Protein AF-A0A485AJX2-F1 (afdb_monomer_lite)

Sequence (101 aa):
MMSRWLVVVTLFLATDVQAICPVWSPTRAGQEIAQLQGQLDKWNEAYWRRGASEVSDGVYDQLSARLAAWQRCFGTEVPEHTYLSVNKGTQRHSRRAYRRT

Structure (mmCIF, N/CA/C/O backbone):
data_AF-A0A485AJX2-F1
#
_entry.id   AF-A0A485AJX2-F1
#
loop_
_atom_site.group_PDB
_atom_site.id
_atom_site.type_symbol
_atom_site.label_atom_id
_atom_site.label_alt_id
_atom_site.label_comp_id
_atom_site.label_asym_id
_atom_site.label_entity_id
_atom_site.label_seq_id
_atom_site.pdbx_PDB_ins_code
_atom_site.Cartn_x
_atom_site.Cartn_y
_atom_site.Cartn_z
_atom_site.occupancy
_atom_site.B_iso_or_equiv
_atom_site.auth_seq_id
_atom_site.auth_comp_id
_atom_site.auth_asym_id
_atom_site.auth_atom_id
_atom_site.pdbx_PDB_model_num
ATOM 1 N N . MET A 1 1 ? -26.372 21.476 -30.879 1.00 47.38 1 MET A N 1
ATOM 2 C CA . MET A 1 1 ? -27.050 20.298 -30.279 1.00 47.38 1 MET A CA 1
ATOM 3 C C . MET A 1 1 ? -26.076 19.208 -29.784 1.00 47.38 1 MET A C 1
ATOM 5 O O . MET A 1 1 ? -26.468 18.060 -29.681 1.00 47.38 1 MET A O 1
ATOM 9 N N . MET A 1 2 ? -24.835 19.544 -29.401 1.00 55.69 2 MET A N 1
ATOM 10 C CA . MET A 1 2 ? -23.796 18.561 -29.009 1.00 55.69 2 MET A CA 1
ATOM 11 C C . MET A 1 2 ? -23.304 18.721 -27.553 1.00 55.69 2 MET A C 1
ATOM 13 O O . MET A 1 2 ? -22.543 17.904 -27.057 1.00 55.69 2 MET A O 1
ATOM 17 N N . SER A 1 3 ? -23.807 19.725 -26.820 1.00 54.22 3 SER A N 1
ATOM 18 C CA . SER A 1 3 ? -23.331 20.063 -25.466 1.00 54.22 3 SER A CA 1
ATOM 19 C C . SER A 1 3 ? -24.147 19.448 -24.317 1.00 54.22 3 SER A C 1
ATOM 21 O O . SER A 1 3 ? -23.798 19.639 -23.158 1.00 54.22 3 SER A O 1
ATOM 23 N N . ARG A 1 4 ? -25.242 18.728 -24.608 1.00 53.03 4 ARG A N 1
ATOM 24 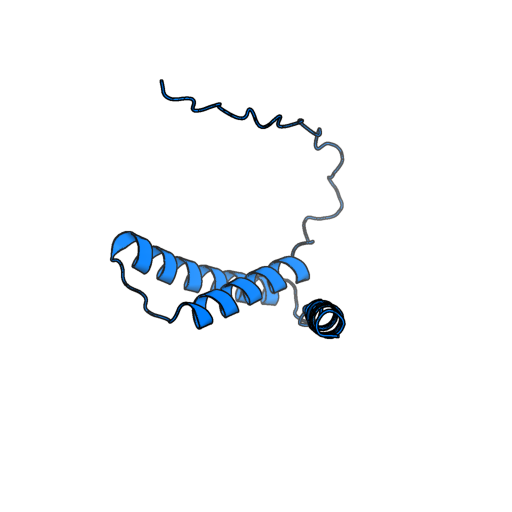C CA . ARG A 1 4 ? -26.097 18.092 -23.578 1.00 53.03 4 ARG A CA 1
ATOM 25 C C . ARG A 1 4 ? -25.641 16.683 -23.194 1.00 53.03 4 ARG A C 1
ATOM 27 O O . ARG A 1 4 ? -26.012 16.207 -22.131 1.00 53.03 4 ARG A O 1
ATOM 34 N N . TRP A 1 5 ? -24.813 16.049 -24.023 1.00 52.34 5 TRP A N 1
ATOM 35 C CA . TRP A 1 5 ? -24.275 14.711 -23.761 1.00 52.34 5 TRP A CA 1
ATOM 36 C C . TRP A 1 5 ? -23.077 14.721 -22.803 1.00 52.34 5 TRP A C 1
ATOM 38 O O . TRP A 1 5 ? -22.879 13.762 -22.067 1.00 52.34 5 TRP A O 1
ATOM 48 N N . LEU A 1 6 ? -22.322 15.824 -22.741 1.00 54.06 6 LEU A N 1
ATOM 49 C CA . LEU A 1 6 ? -21.149 15.939 -21.865 1.00 54.06 6 LEU A CA 1
ATOM 50 C C . LEU A 1 6 ? -21.513 16.034 -20.372 1.00 54.06 6 LEU A C 1
ATOM 52 O O . LEU A 1 6 ? -20.739 15.591 -19.528 1.00 54.06 6 LEU A O 1
ATOM 56 N N . VAL A 1 7 ? -22.700 16.559 -20.047 1.00 57.00 7 VAL A N 1
ATOM 57 C CA . VAL A 1 7 ? -23.166 16.729 -18.655 1.00 57.00 7 VAL A CA 1
ATOM 58 C C . VAL A 1 7 ? -23.646 15.405 -18.048 1.00 57.00 7 VAL A C 1
ATOM 60 O O . VAL A 1 7 ? -23.474 15.167 -16.858 1.00 57.00 7 VAL A O 1
ATOM 63 N N . VAL A 1 8 ? -24.207 14.506 -18.861 1.00 57.09 8 VAL A N 1
ATOM 64 C CA . VAL A 1 8 ? -24.700 13.202 -18.381 1.00 57.09 8 VAL A CA 1
ATOM 65 C C . VAL A 1 8 ? -23.539 12.244 -18.091 1.00 57.09 8 VAL A C 1
ATOM 67 O O . VAL A 1 8 ? -23.578 11.516 -17.105 1.00 57.09 8 VAL A O 1
ATOM 70 N N . VAL A 1 9 ? -22.471 12.287 -18.897 1.00 57.69 9 VAL A N 1
ATOM 71 C CA . VAL A 1 9 ? -21.281 11.433 -18.710 1.00 57.69 9 VAL A CA 1
ATOM 72 C C . VAL A 1 9 ? -20.475 11.834 -17.470 1.00 57.69 9 VAL A C 1
ATOM 74 O O . VAL A 1 9 ? -19.929 10.972 -16.788 1.00 57.69 9 VAL A O 1
ATOM 77 N N . THR A 1 10 ? -20.434 13.124 -17.125 1.00 56.06 10 THR A N 1
ATOM 78 C CA . THR A 1 10 ? -19.713 13.600 -15.931 1.00 56.06 10 THR A CA 1
ATOM 79 C C . THR A 1 10 ? -20.414 13.245 -14.617 1.00 56.06 10 THR A C 1
ATOM 81 O O . THR A 1 10 ? -19.735 13.105 -13.603 1.00 56.06 10 THR A O 1
ATOM 84 N N . LEU A 1 11 ? -21.735 13.025 -14.615 1.00 55.47 11 LEU A N 1
ATOM 85 C CA . LEU A 1 11 ? -22.485 12.684 -13.397 1.00 55.47 11 LEU A CA 1
ATOM 86 C C . LEU A 1 11 ? -22.330 11.218 -12.945 1.00 55.47 11 LEU A C 1
ATOM 88 O O . LEU A 1 11 ? -22.637 10.907 -11.799 1.00 55.47 11 LEU A O 1
ATOM 92 N N . PHE A 1 12 ? -21.858 10.317 -13.813 1.00 52.88 12 PHE A N 1
ATOM 93 C CA . PHE A 1 12 ? -21.780 8.875 -13.524 1.00 52.88 12 PHE A CA 1
ATOM 94 C C . PHE A 1 12 ? -20.477 8.419 -12.845 1.00 52.88 12 PHE A C 1
ATOM 96 O O . PHE A 1 12 ? -20.375 7.263 -12.448 1.00 52.88 12 PHE A O 1
ATOM 103 N N . LEU A 1 13 ? -19.482 9.300 -12.699 1.00 56.38 13 LEU A N 1
ATOM 104 C CA . LEU A 1 13 ? -18.158 8.941 -12.168 1.00 56.38 13 LEU A CA 1
ATOM 105 C C . LEU A 1 13 ? -18.001 9.169 -10.658 1.00 56.38 13 LEU A C 1
ATOM 107 O O . LEU A 1 13 ? -16.966 8.824 -10.095 1.00 56.38 13 LEU A O 1
ATOM 111 N N . ALA A 1 14 ? -19.018 9.712 -9.989 1.00 53.66 14 ALA A N 1
ATOM 112 C CA . ALA A 1 14 ? -19.027 9.889 -8.539 1.00 53.66 14 ALA A CA 1
ATOM 113 C C . ALA A 1 14 ? -19.697 8.692 -7.845 1.00 53.66 14 ALA A C 1
ATOM 115 O O . ALA A 1 14 ? -20.640 8.852 -7.075 1.00 53.66 14 ALA A O 1
ATOM 116 N N . THR A 1 15 ? -19.253 7.468 -8.138 1.00 54.47 15 THR A N 1
ATOM 117 C CA . THR A 1 15 ? -19.543 6.353 -7.234 1.00 54.47 15 THR A CA 1
ATOM 118 C C . THR A 1 15 ? -18.507 6.401 -6.126 1.00 54.47 15 THR A C 1
ATOM 120 O O . THR A 1 15 ? -17.376 5.949 -6.312 1.00 54.47 15 THR A O 1
ATOM 123 N N . ASP A 1 16 ? -18.885 6.963 -4.981 1.00 51.78 16 ASP A N 1
ATOM 124 C CA . ASP A 1 16 ? -18.155 6.737 -3.742 1.00 51.78 16 ASP A CA 1
ATOM 125 C C . ASP A 1 16 ? -18.123 5.225 -3.507 1.00 51.78 16 ASP A C 1
ATOM 127 O O . ASP A 1 16 ? -19.126 4.610 -3.137 1.00 51.78 16 ASP A O 1
ATOM 131 N N . VAL A 1 17 ? -16.973 4.598 -3.766 1.00 57.81 17 VAL A N 1
ATOM 132 C CA . VAL A 1 17 ? -16.702 3.240 -3.296 1.00 57.81 17 VAL A CA 1
ATOM 133 C C . VAL A 1 17 ? -16.593 3.355 -1.783 1.00 57.81 17 VAL A C 1
ATOM 135 O O . VAL A 1 17 ? -15.513 3.540 -1.223 1.00 57.81 17 VAL A O 1
ATOM 138 N N . GLN A 1 18 ? -17.745 3.307 -1.118 1.00 55.91 18 GLN A N 1
ATOM 139 C CA . GLN A 1 18 ? -17.834 3.019 0.301 1.00 55.91 18 GLN A CA 1
ATOM 140 C C . GLN A 1 18 ? -17.136 1.673 0.476 1.00 55.91 18 GLN A C 1
ATOM 142 O O . GLN A 1 18 ? -17.648 0.632 0.058 1.00 55.91 18 GLN A O 1
ATOM 147 N N . ALA A 1 19 ? -15.906 1.702 0.984 1.00 63.81 19 ALA A N 1
ATOM 148 C CA . ALA A 1 19 ? -15.165 0.487 1.246 1.00 63.81 19 ALA A CA 1
ATOM 149 C C . ALA A 1 19 ? -15.938 -0.280 2.318 1.00 63.81 19 ALA A C 1
ATOM 151 O O . ALA A 1 19 ? -15.992 0.146 3.468 1.00 63.81 19 ALA A O 1
ATOM 152 N N . ILE A 1 20 ? -16.574 -1.386 1.931 1.00 77.75 20 ILE A N 1
ATOM 153 C CA . ILE A 1 20 ? -17.220 -2.283 2.885 1.00 77.75 20 ILE A CA 1
ATOM 154 C C . ILE A 1 20 ? -16.111 -2.801 3.795 1.00 77.75 20 ILE A C 1
ATOM 156 O O . ILE A 1 20 ? -15.246 -3.571 3.368 1.00 77.75 20 ILE A O 1
ATOM 160 N N . CYS A 1 21 ? -16.108 -2.325 5.037 1.00 86.56 21 CYS A N 1
ATOM 161 C CA . CYS A 1 21 ? -15.115 -2.734 6.007 1.00 86.56 21 CYS A CA 1
ATOM 162 C C . CYS A 1 21 ? -15.321 -4.214 6.344 1.00 86.56 21 CYS A C 1
ATOM 164 O O . CYS A 1 21 ? -16.439 -4.617 6.679 1.00 86.56 21 CYS A O 1
ATOM 166 N N . PRO A 1 22 ? -14.276 -5.050 6.237 1.00 86.38 22 PRO A N 1
ATOM 167 C CA . PRO A 1 22 ? -14.396 -6.451 6.598 1.00 86.38 22 PRO A CA 1
ATOM 168 C C . PRO A 1 22 ? -14.639 -6.592 8.108 1.00 86.38 22 PRO A C 1
ATOM 170 O O . PRO A 1 22 ? -14.075 -5.854 8.911 1.00 86.38 22 PRO A O 1
ATOM 173 N N . VAL A 1 23 ? -15.461 -7.568 8.504 1.00 88.56 23 VAL A N 1
ATOM 174 C CA . VAL A 1 23 ? -15.808 -7.829 9.914 1.00 88.56 23 VAL A CA 1
ATOM 175 C C . VAL A 1 23 ? -14.707 -8.664 10.581 1.00 88.56 23 VAL A C 1
ATOM 177 O O . VAL A 1 23 ? -14.874 -9.851 10.862 1.00 88.56 23 VAL A O 1
ATOM 180 N N . TRP A 1 24 ? -13.525 -8.074 10.750 1.00 89.81 24 TRP A N 1
ATOM 181 C CA . TRP A 1 24 ? -12.366 -8.717 11.378 1.00 89.81 24 TRP A CA 1
ATOM 182 C C . TRP A 1 24 ? -12.176 -8.270 12.825 1.00 89.81 24 TRP A C 1
ATOM 184 O O . TRP A 1 24 ? -12.577 -7.172 13.199 1.00 89.81 24 TRP A O 1
ATOM 194 N N . SER A 1 25 ? -11.519 -9.109 13.633 1.00 90.44 25 SER A N 1
ATOM 195 C CA . SER A 1 25 ? -11.019 -8.669 14.937 1.00 90.44 25 SER A CA 1
ATOM 196 C C . SER A 1 25 ? -9.868 -7.665 14.759 1.00 90.44 25 SER A C 1
ATOM 198 O O . SER A 1 25 ? -9.122 -7.783 13.779 1.00 90.44 25 SER A O 1
ATOM 200 N N . PRO A 1 26 ? -9.652 -6.731 15.705 1.00 88.25 26 PRO A N 1
ATOM 201 C CA . PRO A 1 26 ? -8.575 -5.737 15.613 1.00 88.25 26 PRO A CA 1
ATOM 202 C C . PRO A 1 26 ? -7.187 -6.370 15.443 1.00 88.25 26 PRO A C 1
ATOM 204 O O . PRO A 1 26 ? -6.385 -5.931 14.620 1.00 88.25 26 PRO A O 1
ATOM 207 N N . THR A 1 27 ? -6.924 -7.479 16.144 1.00 91.31 27 THR A N 1
ATOM 208 C CA . THR A 1 27 ? -5.675 -8.244 16.009 1.00 91.31 27 THR A CA 1
ATOM 209 C C . THR A 1 27 ? -5.477 -8.775 14.593 1.00 91.31 27 THR A C 1
ATOM 211 O O . THR A 1 27 ? -4.392 -8.635 14.029 1.00 91.31 27 THR A O 1
ATOM 214 N N . ARG A 1 28 ? -6.522 -9.364 13.998 1.00 93.06 28 ARG A N 1
ATOM 215 C CA . ARG A 1 28 ? -6.453 -9.881 12.629 1.00 93.06 28 ARG A CA 1
ATOM 216 C C . ARG A 1 28 ? -6.273 -8.744 11.629 1.00 93.06 28 ARG A C 1
ATOM 218 O O . ARG A 1 28 ? -5.440 -8.850 10.738 1.00 93.06 28 ARG A O 1
ATOM 225 N N . ALA A 1 29 ? 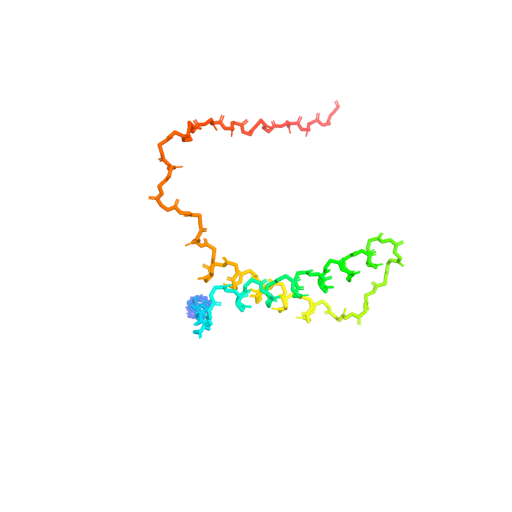-7.016 -7.653 11.791 1.00 92.88 29 ALA A N 1
ATOM 226 C CA . 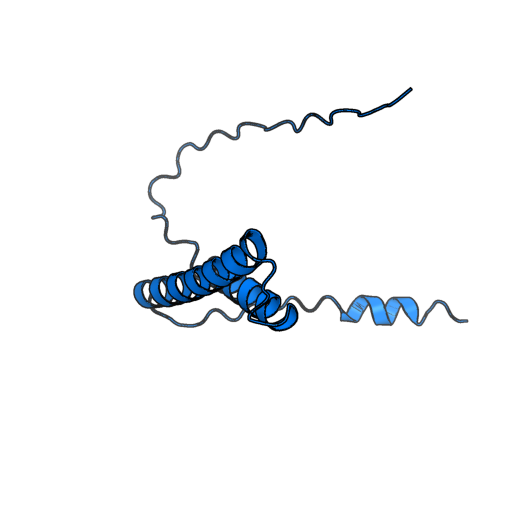ALA A 1 29 ? -6.888 -6.485 10.932 1.00 92.88 29 ALA A CA 1
ATOM 227 C C . ALA A 1 29 ? -5.461 -5.919 10.941 1.00 92.88 29 ALA A C 1
ATOM 229 O O . ALA A 1 29 ? -4.901 -5.659 9.878 1.00 92.88 29 ALA A O 1
ATOM 230 N N . GLY A 1 30 ? -4.841 -5.813 12.121 1.00 93.06 30 GLY A N 1
ATOM 231 C CA . GLY A 1 30 ? -3.448 -5.387 12.253 1.00 93.06 30 GLY A CA 1
ATOM 232 C C . GLY A 1 30 ? -2.465 -6.303 11.516 1.00 93.06 30 GLY A C 1
ATOM 233 O O . GLY A 1 30 ? -1.572 -5.808 10.832 1.00 93.06 30 GLY A O 1
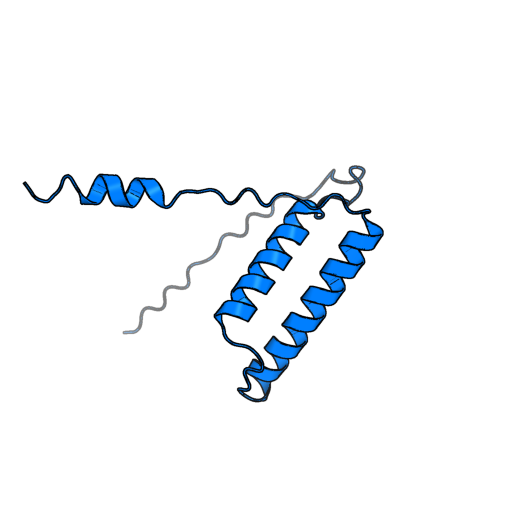ATOM 234 N N . GLN A 1 31 ? -2.651 -7.625 11.597 1.00 95.12 31 GLN A N 1
ATOM 235 C CA . GLN A 1 31 ? -1.814 -8.596 10.877 1.00 95.12 31 GLN A CA 1
ATOM 236 C C . GLN A 1 31 ? -1.937 -8.449 9.355 1.00 95.12 31 GLN A C 1
ATOM 238 O O . GLN A 1 31 ? -0.923 -8.369 8.666 1.00 95.12 31 GLN A O 1
ATOM 243 N N . GLU A 1 32 ? -3.163 -8.365 8.840 1.00 95.44 32 GLU A N 1
ATOM 244 C CA . GLU A 1 32 ? -3.441 -8.250 7.400 1.00 95.44 32 GLU A CA 1
ATOM 245 C C . GLU A 1 32 ? -2.907 -6.922 6.830 1.00 95.44 32 GLU A C 1
ATOM 247 O O . GLU A 1 32 ? -2.303 -6.893 5.755 1.00 95.44 32 GLU A O 1
ATOM 252 N N . ILE A 1 33 ? -3.063 -5.821 7.577 1.00 94.75 33 ILE A N 1
ATOM 253 C CA . ILE A 1 33 ? -2.503 -4.509 7.219 1.00 94.75 33 ILE A CA 1
ATOM 254 C C . ILE A 1 33 ? -0.973 -4.565 7.200 1.00 94.75 33 ILE A C 1
ATOM 256 O O . ILE A 1 33 ? -0.366 -4.131 6.221 1.00 94.75 33 ILE A O 1
ATOM 260 N N . ALA A 1 34 ? -0.343 -5.112 8.244 1.00 95.62 34 ALA A N 1
ATOM 261 C CA . ALA A 1 34 ? 1.114 -5.199 8.333 1.00 95.62 34 ALA A CA 1
ATOM 262 C C . ALA A 1 34 ? 1.705 -6.081 7.223 1.00 95.62 34 ALA A C 1
ATOM 264 O O . ALA A 1 34 ? 2.725 -5.732 6.627 1.00 95.62 34 ALA A O 1
ATOM 265 N N . GLN A 1 35 ? 1.045 -7.198 6.909 1.00 97.06 35 GLN A N 1
ATOM 266 C CA . GLN A 1 35 ? 1.454 -8.086 5.827 1.00 97.06 35 GLN A CA 1
ATOM 267 C C . GLN A 1 35 ? 1.392 -7.378 4.469 1.00 97.06 35 GLN A C 1
ATOM 269 O O . GLN A 1 35 ? 2.359 -7.429 3.706 1.00 97.06 35 GLN A O 1
ATOM 274 N N . LEU A 1 36 ? 0.274 -6.709 4.166 1.00 96.88 36 LEU A N 1
ATOM 275 C CA . LEU A 1 36 ? 0.096 -6.022 2.889 1.00 96.88 36 LEU A CA 1
ATOM 276 C C . LEU A 1 36 ? 1.051 -4.829 2.744 1.00 96.88 36 LEU A C 1
ATOM 278 O O . LEU A 1 36 ? 1.671 -4.673 1.693 1.00 96.88 36 LEU A O 1
ATOM 282 N N . GLN A 1 37 ? 1.221 -4.034 3.805 1.00 96.94 37 GLN A N 1
ATOM 283 C CA . GLN A 1 37 ? 2.191 -2.938 3.844 1.00 96.94 37 GLN A CA 1
ATOM 284 C C . GLN A 1 37 ? 3.610 -3.451 3.575 1.00 96.94 37 GLN A C 1
ATOM 286 O O . GLN A 1 37 ? 4.284 -2.946 2.682 1.00 96.94 37 GLN A O 1
ATOM 291 N N . GLY A 1 38 ? 4.035 -4.506 4.276 1.00 97.38 38 GLY A N 1
ATOM 292 C CA . GLY A 1 38 ? 5.374 -5.066 4.102 1.00 97.38 38 GLY A CA 1
ATOM 293 C C . GLY A 1 38 ? 5.633 -5.601 2.691 1.00 97.38 38 GLY A C 1
ATOM 294 O O . GLY A 1 38 ? 6.766 -5.547 2.212 1.00 97.38 38 GLY A O 1
ATOM 295 N N . GLN A 1 39 ? 4.605 -6.099 1.997 1.00 97.50 39 GLN A N 1
ATOM 296 C CA . GLN A 1 39 ? 4.732 -6.503 0.596 1.00 97.50 39 GLN A CA 1
ATOM 297 C C . GLN A 1 39 ? 4.924 -5.294 -0.331 1.00 97.50 39 GLN A C 1
ATOM 299 O O . GLN A 1 39 ? 5.815 -5.313 -1.182 1.00 97.50 39 GLN A O 1
ATOM 304 N N . LEU A 1 40 ? 4.119 -4.244 -0.153 1.00 97.06 40 LEU A N 1
ATOM 305 C CA . LEU A 1 40 ? 4.231 -3.012 -0.938 1.00 97.06 40 LEU A CA 1
ATOM 306 C C . LEU A 1 40 ? 5.587 -2.328 -0.722 1.00 97.06 40 LEU A C 1
ATOM 308 O O . LEU A 1 40 ? 6.180 -1.849 -1.687 1.00 97.06 40 LEU A O 1
ATOM 312 N N . ASP A 1 41 ? 6.113 -2.346 0.504 1.00 97.00 41 ASP A N 1
ATOM 313 C CA . ASP A 1 41 ? 7.418 -1.765 0.834 1.00 97.00 41 ASP A CA 1
ATOM 314 C C . ASP A 1 41 ? 8.566 -2.483 0.116 1.00 97.00 41 ASP A C 1
ATOM 316 O O . ASP A 1 41 ? 9.462 -1.827 -0.418 1.00 97.00 41 ASP A O 1
ATOM 320 N N . LYS A 1 42 ? 8.519 -3.820 0.035 1.00 97.06 42 LYS A N 1
ATOM 321 C CA . LYS A 1 42 ? 9.516 -4.612 -0.706 1.00 97.06 42 LYS A CA 1
ATOM 322 C C . LYS A 1 42 ? 9.527 -4.261 -2.190 1.00 97.06 42 LYS A C 1
ATOM 324 O O . LYS A 1 42 ? 10.596 -4.051 -2.760 1.00 97.06 42 LYS A O 1
ATOM 329 N N . TRP A 1 43 ? 8.353 -4.169 -2.812 1.00 97.12 43 TRP A N 1
ATOM 330 C CA . TRP A 1 43 ? 8.252 -3.784 -4.221 1.00 97.12 43 TRP A CA 1
ATOM 331 C C . TRP A 1 43 ? 8.678 -2.339 -4.456 1.00 97.12 43 TRP A C 1
ATOM 333 O O . TRP A 1 43 ? 9.395 -2.063 -5.416 1.00 97.12 43 TRP A O 1
ATOM 343 N N . ASN A 1 44 ? 8.312 -1.429 -3.554 1.00 96.00 44 ASN A N 1
ATOM 344 C CA . ASN A 1 44 ? 8.757 -0.043 -3.607 1.00 96.00 44 ASN A CA 1
ATOM 345 C C . ASN A 1 44 ? 10.291 0.046 -3.504 1.00 96.00 44 ASN A C 1
ATOM 347 O O . ASN A 1 44 ? 10.925 0.741 -4.294 1.00 96.00 44 ASN A O 1
ATOM 351 N N . GLU A 1 45 ? 10.918 -0.701 -2.594 1.00 96.56 45 GLU A N 1
ATOM 352 C CA . GLU A 1 45 ? 12.379 -0.765 -2.492 1.00 96.56 45 GLU A CA 1
ATOM 353 C C . GLU A 1 45 ? 13.030 -1.331 -3.764 1.00 96.56 45 GLU A C 1
ATOM 355 O O . GLU A 1 45 ? 14.024 -0.774 -4.240 1.00 96.56 45 GLU A O 1
ATOM 360 N N . ALA A 1 46 ? 12.483 -2.410 -4.333 1.00 95.00 46 ALA A N 1
ATOM 361 C CA . ALA A 1 46 ? 12.980 -2.995 -5.579 1.00 95.00 46 ALA A CA 1
ATOM 362 C C . ALA A 1 46 ? 12.917 -1.990 -6.741 1.00 95.00 46 ALA A C 1
ATOM 364 O O . ALA A 1 46 ? 13.896 -1.842 -7.482 1.00 95.00 46 ALA A O 1
ATOM 365 N N . TYR A 1 47 ? 11.821 -1.238 -6.839 1.00 95.12 47 TYR A N 1
ATOM 366 C CA . TYR A 1 47 ? 11.658 -0.172 -7.819 1.00 95.12 47 TYR A CA 1
ATOM 367 C C . TYR A 1 47 ? 12.694 0.943 -7.615 1.00 95.12 47 TYR A C 1
ATOM 369 O O . TYR A 1 47 ? 13.456 1.252 -8.530 1.00 95.12 47 TYR A O 1
ATOM 377 N N . TRP A 1 48 ? 12.811 1.497 -6.403 1.00 94.94 48 TRP A N 1
ATOM 378 C CA . TRP A 1 48 ? 13.715 2.624 -6.141 1.00 94.94 48 TRP A CA 1
ATOM 379 C C . TRP A 1 48 ? 15.198 2.266 -6.224 1.00 94.94 48 TRP A C 1
ATOM 381 O O . TRP A 1 48 ? 16.001 3.089 -6.661 1.00 94.94 48 TRP A O 1
ATOM 391 N N . ARG A 1 49 ? 15.588 1.061 -5.795 1.00 95.69 49 ARG A N 1
ATOM 392 C CA . ARG A 1 49 ? 17.001 0.651 -5.795 1.00 95.69 49 ARG A CA 1
ATOM 393 C C . ARG A 1 49 ? 17.456 0.051 -7.115 1.00 95.69 49 ARG A C 1
ATOM 395 O O . ARG A 1 49 ? 18.627 0.188 -7.457 1.00 95.69 49 ARG A O 1
ATOM 402 N N . ARG A 1 50 ? 16.584 -0.698 -7.792 1.00 93.94 50 ARG A N 1
ATOM 403 C CA . ARG A 1 50 ? 16.963 -1.547 -8.934 1.00 93.94 50 ARG A CA 1
ATOM 404 C C . ARG A 1 50 ? 16.211 -1.202 -10.216 1.00 93.94 50 ARG A C 1
ATOM 406 O O . ARG A 1 50 ? 16.537 -1.774 -11.249 1.00 93.94 50 ARG A O 1
ATOM 413 N N . GLY A 1 51 ? 15.217 -0.313 -10.165 1.00 93.38 51 GLY A N 1
ATOM 414 C CA . GLY A 1 51 ? 14.330 -0.040 -11.298 1.00 93.38 51 GLY A CA 1
ATOM 415 C C . GLY A 1 51 ? 13.484 -1.251 -11.700 1.00 93.38 51 GLY A C 1
ATOM 416 O O . GLY A 1 51 ? 13.061 -1.339 -12.848 1.00 93.38 51 GLY A O 1
ATOM 417 N N . ALA A 1 52 ? 13.293 -2.214 -10.792 1.00 90.50 52 ALA A N 1
ATOM 418 C CA . ALA A 1 52 ? 12.579 -3.453 -11.070 1.00 90.50 52 ALA A CA 1
ATOM 419 C C . ALA A 1 52 ? 11.127 -3.362 -10.583 1.00 90.50 52 ALA A C 1
ATOM 421 O O . ALA A 1 52 ? 10.889 -3.083 -9.409 1.00 90.50 52 ALA A O 1
ATOM 422 N N . SER A 1 53 ? 10.176 -3.662 -11.470 1.00 91.44 53 SER A N 1
ATOM 423 C CA . SER A 1 53 ? 8.750 -3.769 -11.142 1.00 91.44 53 SER A CA 1
ATOM 424 C C . SER A 1 53 ? 8.327 -5.236 -11.171 1.00 91.44 53 SER A C 1
ATOM 426 O O . SER A 1 53 ? 8.079 -5.801 -12.233 1.00 91.44 53 SER A O 1
ATOM 428 N N . GLU A 1 54 ? 8.274 -5.870 -9.997 1.00 92.81 54 GLU A N 1
ATOM 429 C CA . GLU A 1 54 ? 7.859 -7.278 -9.855 1.0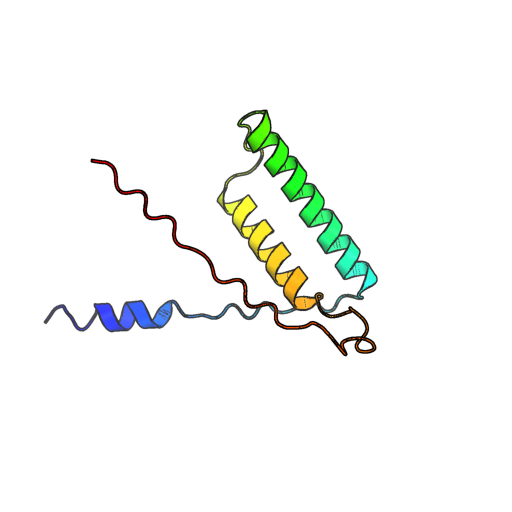0 92.81 54 GLU A CA 1
ATOM 430 C C . GLU A 1 54 ? 6.370 -7.499 -10.168 1.00 92.81 54 GLU A C 1
ATOM 432 O O . GLU A 1 54 ? 5.953 -8.613 -10.481 1.00 92.81 54 GLU A O 1
ATOM 437 N N . VAL A 1 55 ? 5.568 -6.437 -10.091 1.00 95.12 55 VAL A N 1
ATOM 438 C CA . VAL A 1 55 ? 4.140 -6.422 -10.419 1.00 95.12 55 VAL A CA 1
ATOM 439 C C . VAL A 1 55 ? 3.825 -5.231 -11.317 1.00 95.12 55 VAL A C 1
ATOM 441 O O . VAL A 1 55 ? 4.551 -4.240 -11.324 1.00 95.12 55 VAL A O 1
ATOM 444 N N . SER A 1 56 ? 2.731 -5.317 -12.073 1.00 95.94 56 SER A N 1
ATOM 445 C CA . SER A 1 56 ? 2.234 -4.191 -12.871 1.00 95.94 56 SER A CA 1
ATOM 446 C C . SER A 1 56 ? 1.690 -3.068 -11.986 1.00 95.94 56 SER A C 1
ATOM 448 O O . SER A 1 56 ? 1.069 -3.363 -10.960 1.00 95.94 56 SER A O 1
ATOM 450 N N . ASP A 1 57 ? 1.768 -1.828 -12.464 1.00 93.12 57 ASP A N 1
ATOM 451 C CA . ASP A 1 57 ? 1.234 -0.639 -11.784 1.00 93.12 57 ASP A CA 1
ATOM 452 C C . ASP A 1 57 ? -0.227 -0.815 -11.343 1.00 93.12 57 ASP A C 1
ATOM 454 O O . ASP A 1 57 ? -0.560 -0.549 -10.197 1.00 93.12 57 ASP A O 1
ATOM 458 N N . GLY A 1 58 ? -1.091 -1.402 -12.180 1.00 95.31 58 GLY A N 1
ATOM 459 C CA . GLY A 1 58 ? -2.496 -1.630 -11.812 1.00 95.31 58 GLY A CA 1
ATOM 460 C C . GLY A 1 58 ? -2.698 -2.560 -10.605 1.00 95.31 58 GLY A C 1
ATOM 461 O O . GLY A 1 58 ? -3.627 -2.367 -9.822 1.00 95.31 58 GLY A O 1
ATOM 462 N N . VAL A 1 59 ? -1.818 -3.550 -10.416 1.00 96.31 59 VAL A N 1
ATOM 463 C CA . VAL A 1 59 ? -1.842 -4.437 -9.237 1.00 96.31 59 VAL A CA 1
ATOM 464 C C . VAL A 1 59 ? -1.331 -3.687 -8.012 1.00 96.31 59 VAL A C 1
ATOM 466 O O . VAL A 1 59 ? -1.944 -3.766 -6.947 1.00 96.31 59 VAL A O 1
ATOM 469 N N . TYR A 1 60 ? -0.240 -2.936 -8.167 1.00 96.25 60 TYR A N 1
ATOM 470 C CA . TYR A 1 60 ? 0.300 -2.099 -7.100 1.00 96.25 60 TYR A CA 1
ATOM 471 C C . TYR A 1 60 ? -0.730 -1.067 -6.616 1.00 96.25 60 TYR A C 1
ATOM 473 O O . TYR A 1 60 ? -0.983 -0.968 -5.414 1.00 96.25 60 TYR A O 1
ATOM 481 N N . ASP A 1 61 ? -1.383 -0.363 -7.539 1.00 95.75 61 ASP A N 1
ATOM 482 C CA . ASP A 1 61 ? -2.393 0.656 -7.255 1.00 95.75 61 ASP A CA 1
ATOM 483 C C . ASP A 1 61 ? -3.619 0.055 -6.566 1.00 95.75 61 ASP A C 1
ATOM 485 O O . ASP A 1 61 ? -4.096 0.588 -5.561 1.00 95.75 61 ASP A O 1
ATOM 489 N N . GLN A 1 62 ? -4.108 -1.091 -7.049 1.00 96.12 62 GLN A N 1
ATOM 490 C CA . GLN A 1 62 ? -5.238 -1.786 -6.432 1.00 96.12 62 GLN A CA 1
ATOM 491 C C . GLN A 1 62 ? -4.928 -2.191 -4.985 1.00 96.12 62 GLN A C 1
ATOM 493 O O . GLN A 1 62 ? -5.751 -1.988 -4.087 1.00 96.12 62 GLN A O 1
ATOM 498 N N . LEU A 1 63 ? -3.748 -2.765 -4.747 1.00 96.06 63 LEU A N 1
ATOM 499 C CA . LEU A 1 63 ? -3.333 -3.201 -3.416 1.00 96.06 63 LEU A CA 1
ATOM 500 C C . LEU A 1 63 ? -3.061 -2.015 -2.485 1.00 96.06 63 LEU A C 1
ATOM 502 O O . LEU A 1 63 ? -3.464 -2.056 -1.323 1.00 96.06 63 LEU A O 1
ATOM 506 N N . SER A 1 64 ? -2.477 -0.934 -2.998 1.00 95.69 64 SER A N 1
ATOM 507 C CA . SER A 1 64 ? -2.274 0.314 -2.253 1.00 95.69 64 SER A CA 1
ATOM 508 C C . SER A 1 64 ? -3.607 0.962 -1.865 1.00 95.69 64 SER A C 1
ATOM 510 O O . SER A 1 64 ? -3.796 1.376 -0.719 1.00 95.69 64 SER A O 1
ATOM 512 N N . ALA A 1 65 ? -4.585 0.979 -2.775 1.00 94.62 65 ALA A N 1
ATOM 513 C CA . ALA A 1 65 ? -5.935 1.461 -2.489 1.00 94.62 65 ALA A CA 1
ATOM 514 C C . ALA A 1 65 ? -6.652 0.587 -1.446 1.00 94.62 65 ALA A C 1
ATOM 516 O O . ALA A 1 65 ? -7.320 1.114 -0.551 1.00 94.62 65 ALA A O 1
ATOM 517 N N . ARG A 1 66 ? -6.484 -0.741 -1.519 1.00 93.50 66 ARG A N 1
ATOM 518 C CA . ARG A 1 66 ? -7.019 -1.694 -0.534 1.00 93.50 66 ARG A CA 1
ATOM 519 C C . ARG A 1 66 ? -6.410 -1.485 0.849 1.00 93.50 66 ARG A C 1
ATOM 521 O O . ARG A 1 66 ? -7.148 -1.445 1.831 1.00 93.50 66 ARG A O 1
ATOM 528 N N . LEU A 1 67 ? -5.093 -1.310 0.925 1.00 94.75 67 LEU A N 1
ATOM 529 C CA . LEU A 1 67 ? -4.399 -0.987 2.166 1.00 94.75 67 LEU A CA 1
ATOM 530 C C . LEU A 1 67 ? -4.946 0.310 2.774 1.00 94.75 67 LEU A C 1
ATOM 532 O O . LEU A 1 67 ? -5.310 0.328 3.949 1.00 94.75 67 LEU A O 1
ATOM 536 N N . ALA A 1 68 ? -5.085 1.366 1.967 1.00 92.62 68 ALA A N 1
ATOM 537 C CA . ALA A 1 68 ? -5.652 2.633 2.419 1.00 92.62 68 ALA A CA 1
ATOM 538 C C . ALA A 1 68 ? -7.105 2.477 2.904 1.00 92.62 68 ALA A C 1
ATOM 540 O O . ALA A 1 68 ? -7.506 3.100 3.885 1.00 92.62 68 ALA A O 1
ATOM 541 N N . ALA A 1 69 ? -7.905 1.633 2.248 1.00 91.31 69 ALA A N 1
ATOM 542 C CA . ALA A 1 69 ? -9.261 1.323 2.693 1.00 91.31 69 ALA A CA 1
ATOM 543 C C . ALA A 1 69 ? -9.273 0.624 4.061 1.00 91.31 69 ALA A C 1
ATOM 545 O O . ALA A 1 69 ? -10.017 1.035 4.948 1.00 91.31 69 ALA A O 1
ATOM 546 N N . TRP A 1 70 ? -8.414 -0.374 4.276 1.00 92.00 70 TRP A N 1
ATOM 547 C CA . TRP A 1 70 ? -8.302 -1.057 5.568 1.00 92.00 70 TRP A CA 1
ATOM 548 C C . TRP A 1 70 ? -7.790 -0.148 6.679 1.00 92.00 70 TRP A C 1
ATOM 550 O O . TRP A 1 70 ? -8.339 -0.168 7.777 1.00 92.00 70 TRP A O 1
ATOM 560 N N . GLN A 1 71 ? -6.808 0.703 6.385 1.00 91.38 71 GLN A N 1
ATOM 561 C CA . GLN A 1 71 ? -6.340 1.716 7.328 1.00 91.38 71 GLN A CA 1
ATOM 562 C C . GLN A 1 71 ? -7.463 2.674 7.739 1.00 91.38 71 GLN A C 1
ATOM 564 O O . GLN A 1 71 ? -7.498 3.081 8.890 1.00 91.38 71 GLN A O 1
ATOM 569 N N . ARG A 1 72 ? -8.414 3.004 6.855 1.00 89.19 72 ARG A N 1
ATOM 570 C CA . ARG A 1 72 ? -9.601 3.796 7.234 1.00 89.19 72 ARG A CA 1
ATOM 571 C C . ARG A 1 72 ? -10.613 2.993 8.051 1.00 89.19 72 ARG A C 1
ATOM 573 O O . ARG A 1 72 ? -11.214 3.547 8.960 1.00 89.19 72 ARG A O 1
ATOM 580 N N . CYS A 1 73 ? -10.791 1.710 7.743 1.00 89.56 73 CYS A N 1
ATOM 581 C CA . CYS A 1 73 ? -11.730 0.836 8.449 1.00 89.56 73 CYS A CA 1
ATOM 582 C C . CYS A 1 73 ? -11.312 0.522 9.889 1.00 89.56 73 CYS A C 1
ATOM 584 O O . CYS A 1 73 ? -12.166 0.422 10.762 1.00 89.56 73 CYS A O 1
ATOM 586 N N . PHE A 1 74 ? -10.011 0.348 10.127 1.00 87.69 74 PHE A N 1
ATOM 587 C CA . PHE A 1 74 ? -9.468 -0.063 11.426 1.00 87.69 74 PHE A CA 1
ATOM 588 C C . PHE A 1 74 ? -8.631 1.037 12.102 1.00 87.69 74 PHE A C 1
ATOM 590 O O . PHE A 1 74 ? -8.137 0.857 13.211 1.00 87.69 74 PHE A O 1
ATOM 597 N N . GLY A 1 75 ? -8.469 2.192 11.451 1.00 71.00 75 GLY A N 1
ATOM 598 C CA . GLY A 1 75 ? -7.685 3.334 11.925 1.00 71.00 75 GLY A CA 1
ATOM 599 C C . GLY A 1 75 ? -8.436 4.256 12.876 1.00 71.00 75 GLY A C 1
ATOM 600 O O . GLY A 1 75 ? -8.429 5.463 12.664 1.00 71.00 75 GLY A O 1
ATOM 601 N N . THR A 1 76 ? -9.046 3.695 13.920 1.00 53.75 76 THR A N 1
ATOM 602 C CA . THR A 1 76 ? -9.498 4.406 15.131 1.00 53.75 76 THR A CA 1
ATOM 603 C C . THR A 1 76 ? -9.558 3.431 16.309 1.00 53.75 76 THR A C 1
ATOM 605 O O . THR A 1 76 ? -10.620 3.142 16.843 1.00 53.75 76 THR A O 1
ATOM 608 N N . GLU A 1 77 ? -8.399 2.927 16.726 1.00 50.00 77 GLU A N 1
ATOM 609 C CA . GLU A 1 77 ? -8.177 2.448 18.097 1.00 50.00 77 GLU A CA 1
ATOM 610 C C . GLU A 1 77 ? -6.886 3.080 18.642 1.00 50.00 77 GLU A C 1
ATOM 612 O O . GLU A 1 77 ? -5.984 2.410 19.135 1.00 50.00 77 GLU A O 1
ATOM 617 N N . VAL A 1 78 ? -6.769 4.408 18.543 1.00 47.44 78 VAL A N 1
ATOM 618 C CA . VAL A 1 78 ? -6.097 5.115 19.637 1.00 47.44 78 VAL A CA 1
ATOM 619 C C . VAL A 1 78 ? -7.181 5.277 20.698 1.00 47.44 78 VAL A C 1
ATOM 621 O O . VAL A 1 78 ? -8.229 5.829 20.358 1.00 47.44 78 VAL A O 1
ATOM 624 N N . PRO A 1 79 ? -6.998 4.773 21.932 1.00 41.53 79 PRO A N 1
ATOM 625 C CA . PRO A 1 79 ? -8.010 4.875 22.971 1.00 41.53 79 PRO A CA 1
ATOM 626 C C . PRO A 1 79 ? -8.508 6.314 23.069 1.00 41.53 79 PRO A C 1
ATOM 628 O O . PRO A 1 79 ? -7.713 7.249 23.190 1.00 41.53 79 PRO A O 1
ATOM 631 N N . GLU A 1 80 ? -9.825 6.482 23.038 1.00 49.09 80 GLU A N 1
ATOM 632 C CA . GLU A 1 80 ? -10.550 7.739 23.234 1.00 49.09 80 GLU A CA 1
ATOM 633 C C . GLU A 1 80 ? -10.442 8.224 24.696 1.00 49.09 80 GLU A C 1
ATOM 635 O O . GLU A 1 80 ? -11.408 8.601 25.342 1.00 49.09 80 GLU A O 1
ATOM 640 N N . HIS A 1 81 ? -9.237 8.192 25.259 1.00 48.53 81 HIS A N 1
ATOM 641 C CA . HIS A 1 81 ? -8.905 8.690 26.584 1.00 48.53 81 HIS A CA 1
ATOM 642 C C . HIS A 1 81 ? -7.471 9.221 26.574 1.00 48.53 81 HIS A C 1
ATOM 644 O O . HIS A 1 81 ? -6.624 8.709 27.291 1.00 48.53 81 HIS A O 1
ATOM 650 N N . THR A 1 82 ? -7.171 10.191 25.705 1.00 48.28 82 THR A N 1
ATOM 651 C CA . THR A 1 82 ? -6.263 11.345 25.928 1.00 48.28 82 THR A CA 1
ATOM 652 C C . THR A 1 82 ? -6.150 12.112 24.605 1.00 48.28 82 THR A C 1
ATOM 654 O O . THR A 1 82 ? -5.135 12.084 23.922 1.00 48.28 82 THR A O 1
ATOM 657 N N . TYR A 1 83 ? -7.215 12.814 24.221 1.00 46.22 83 TYR A N 1
ATOM 658 C CA . TYR A 1 83 ? -7.134 13.899 23.236 1.00 46.22 83 TYR A CA 1
ATOM 659 C C . TYR A 1 83 ? -7.672 15.192 23.850 1.00 46.22 83 TYR A C 1
ATOM 661 O O . TYR A 1 83 ? -8.465 15.916 23.256 1.00 46.22 83 TYR A O 1
ATOM 669 N N . LEU A 1 84 ? -7.216 15.504 25.063 1.00 52.34 84 LEU A N 1
ATOM 670 C CA . LEU A 1 84 ? -7.080 16.898 25.457 1.00 52.34 84 LEU A CA 1
ATOM 671 C C . LEU A 1 84 ? -5.660 17.330 25.098 1.00 52.34 84 LEU A C 1
ATOM 673 O O . LEU A 1 84 ? -4.686 16.814 25.635 1.00 52.34 84 LEU A O 1
ATOM 677 N N . SER A 1 85 ? -5.594 18.314 24.201 1.00 52.38 85 SER A N 1
ATOM 678 C CA . SER A 1 85 ? -4.407 19.054 23.765 1.00 52.38 85 SER A CA 1
ATOM 679 C C . SER A 1 85 ? -3.612 18.458 22.594 1.00 52.38 85 SER A C 1
ATOM 681 O O . SER A 1 85 ? -2.512 17.939 22.741 1.00 52.38 85 SER A O 1
ATOM 683 N N . VAL A 1 86 ? -4.117 18.677 21.376 1.00 45.84 86 VAL A N 1
ATOM 684 C CA . VAL A 1 86 ? -3.238 18.998 20.242 1.00 45.84 86 VAL A CA 1
ATOM 685 C C . VAL A 1 86 ? -3.568 20.417 19.807 1.00 45.84 86 VAL A C 1
ATOM 687 O O . VAL A 1 86 ? -4.553 20.689 19.121 1.00 45.84 86 VAL A O 1
ATOM 690 N N . ASN A 1 87 ? -2.732 21.340 20.277 1.00 47.22 87 ASN A N 1
ATOM 691 C CA . ASN A 1 87 ? -2.641 22.697 19.767 1.00 47.22 87 ASN A CA 1
ATOM 692 C C . ASN A 1 87 ? -2.578 22.658 18.233 1.00 47.22 87 ASN A C 1
ATOM 694 O O . ASN A 1 87 ? -1.648 22.095 17.654 1.00 47.22 87 ASN A O 1
ATOM 698 N N . LYS A 1 88 ? -3.560 23.279 17.571 1.00 49.34 88 LYS A N 1
ATOM 699 C CA . LYS A 1 88 ? -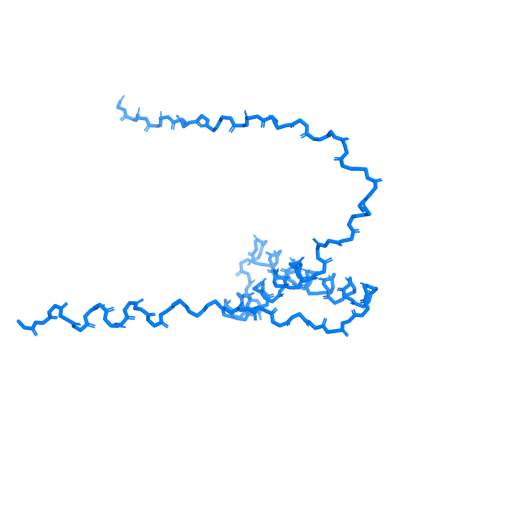3.523 23.552 16.130 1.00 49.34 88 LYS A CA 1
ATOM 700 C C . LYS A 1 88 ? -2.419 24.572 15.849 1.00 49.34 88 LYS A C 1
ATOM 702 O O . LYS A 1 88 ? -2.667 25.772 15.768 1.00 49.34 88 LYS A O 1
ATOM 707 N N . GLY A 1 89 ? -1.191 24.087 15.693 1.00 40.25 89 GLY A N 1
ATOM 708 C CA . GLY A 1 89 ? -0.109 24.842 15.078 1.00 40.25 89 GLY A CA 1
ATOM 709 C C . GLY A 1 89 ? -0.435 25.056 13.602 1.00 40.25 89 GLY A C 1
ATOM 710 O O . GLY A 1 89 ? -0.360 24.133 12.796 1.00 40.25 89 GLY A O 1
ATOM 711 N N . THR A 1 90 ? -0.833 26.272 13.242 1.00 49.62 90 THR A N 1
ATOM 712 C CA . THR A 1 90 ? -1.017 26.703 11.854 1.00 49.62 90 THR A CA 1
ATOM 713 C C . THR A 1 90 ? 0.308 26.618 11.095 1.00 49.62 90 THR A C 1
ATOM 715 O O . THR A 1 90 ? 1.124 27.538 11.153 1.00 49.62 90 THR A O 1
ATOM 718 N N . GLN A 1 91 ? 0.528 25.534 10.354 1.00 50.72 91 GLN A N 1
ATOM 719 C CA . GLN A 1 91 ? 1.589 25.459 9.350 1.00 50.72 91 GLN A CA 1
ATOM 720 C C . GLN A 1 91 ? 1.182 26.327 8.148 1.00 50.72 91 GLN A C 1
ATOM 722 O O . GLN A 1 91 ? 0.481 25.886 7.238 1.00 50.72 91 GLN A O 1
ATOM 727 N N . ARG A 1 92 ? 1.587 27.606 8.157 1.00 47.62 92 ARG A N 1
ATOM 728 C CA . ARG A 1 92 ? 1.554 28.457 6.957 1.00 47.62 92 ARG A CA 1
ATOM 729 C C . ARG A 1 92 ? 2.579 27.914 5.966 1.00 47.62 92 ARG A C 1
ATOM 731 O O . ARG A 1 92 ? 3.779 28.094 6.149 1.00 47.62 92 ARG A O 1
ATOM 738 N N . HIS A 1 93 ? 2.105 27.290 4.896 1.00 40.50 93 HIS A N 1
ATOM 739 C CA . HIS A 1 93 ? 2.952 26.895 3.780 1.00 40.50 93 HIS A CA 1
ATOM 740 C C . HIS A 1 93 ? 3.406 28.149 3.008 1.00 40.50 93 HIS A C 1
ATOM 742 O O . HIS A 1 93 ? 2.635 28.772 2.276 1.00 40.50 93 HIS A O 1
ATOM 748 N N . SER A 1 94 ? 4.662 28.550 3.212 1.00 47.19 94 SER A N 1
ATOM 749 C CA . SER A 1 94 ? 5.339 29.602 2.449 1.00 47.19 94 SER A CA 1
ATOM 750 C C . SER A 1 94 ? 5.551 29.131 1.006 1.00 47.19 94 SER A C 1
ATOM 752 O O . SER A 1 94 ? 6.350 28.231 0.746 1.00 47.19 94 SER A O 1
ATOM 754 N N . ARG A 1 95 ? 4.836 29.723 0.038 1.00 48.16 95 ARG A N 1
ATOM 755 C CA . ARG A 1 95 ? 5.161 29.539 -1.383 1.00 48.16 95 ARG A CA 1
ATOM 756 C C . ARG A 1 95 ? 6.458 30.292 -1.682 1.00 48.16 95 ARG A C 1
ATOM 758 O O . ARG A 1 95 ? 6.442 31.507 -1.862 1.00 48.16 95 ARG A O 1
ATOM 765 N N . ARG A 1 96 ? 7.573 29.561 -1.782 1.00 45.12 96 ARG A N 1
ATOM 766 C CA . ARG A 1 96 ? 8.783 30.025 -2.477 1.00 45.12 96 ARG A CA 1
ATOM 767 C C . ARG A 1 96 ? 8.409 30.380 -3.915 1.00 45.12 96 ARG A C 1
ATOM 769 O O . ARG A 1 96 ? 8.124 29.500 -4.723 1.00 45.12 96 ARG A O 1
ATOM 776 N N . ALA A 1 97 ? 8.423 31.668 -4.233 1.00 45.19 97 ALA A N 1
ATOM 777 C CA . ALA A 1 97 ? 8.436 32.134 -5.607 1.00 45.19 97 ALA A CA 1
ATOM 778 C C . ALA A 1 97 ? 9.816 31.821 -6.205 1.00 45.19 97 ALA A C 1
ATOM 780 O O . ALA A 1 97 ? 10.788 32.525 -5.950 1.00 45.19 97 ALA A O 1
ATOM 781 N N . TYR A 1 98 ? 9.914 30.753 -6.995 1.00 39.88 98 TYR A N 1
ATOM 782 C CA . TYR A 1 98 ? 10.977 30.642 -7.987 1.00 39.88 98 TYR A CA 1
ATOM 783 C C . TYR A 1 98 ? 10.602 31.579 -9.137 1.00 39.88 98 TYR A C 1
ATOM 785 O O . TYR A 1 98 ? 9.754 31.241 -9.963 1.00 39.88 98 TYR A O 1
ATOM 793 N N . ARG A 1 99 ? 11.183 32.782 -9.175 1.00 48.75 99 ARG A N 1
ATOM 794 C CA . ARG A 1 99 ? 11.191 33.599 -10.391 1.00 48.75 99 ARG A CA 1
ATOM 795 C C . ARG A 1 99 ? 12.637 33.845 -10.798 1.00 48.75 99 ARG A C 1
ATOM 797 O O . ARG A 1 99 ? 13.362 34.616 -10.187 1.00 48.75 99 ARG A O 1
ATOM 804 N N . ARG A 1 100 ? 13.003 33.076 -11.817 1.00 49.75 100 ARG A N 1
ATOM 805 C CA . ARG A 1 100 ? 14.171 33.180 -12.679 1.00 49.75 100 ARG A CA 1
ATOM 806 C C . ARG A 1 100 ? 14.010 34.440 -13.544 1.00 49.75 100 ARG A C 1
ATOM 808 O O . ARG A 1 100 ? 13.030 34.502 -14.282 1.00 49.75 100 ARG A O 1
ATOM 815 N N . THR A 1 101 ? 14.940 35.383 -13.440 1.00 52.25 101 THR A N 1
ATOM 816 C CA . THR A 1 101 ? 15.375 36.329 -14.489 1.00 52.25 101 THR A CA 1
ATOM 817 C C . THR A 1 101 ? 16.761 36.799 -14.112 1.00 52.25 101 THR A C 1
ATOM 819 O O . THR A 1 101 ? 16.880 37.297 -12.970 1.00 52.25 101 THR A O 1
#

Organism: Kluyvera cryocrescens (NCBI:txid580)

Foldseek 3Di:
DPPPVVVVVVVPPPPPPPPPADPDDLVVLVVVLVVLVVVLVVQVCCCVPPVDHPDDPVVSVVSVVVSVNSCVNNVPPPPPPDPPDDPPPPPPPDPDDPDDD

Radius of gyration: 21.12 Å; chains: 1; bounding box: 44×46×57 Å

pLDDT: mean 74.21, std 21.59, range [39.88, 97.5]

Secondary structure (DSSP, 8-state):
--SSHHHHHHGGG------------HHHHHHHHHHHHHHHHHHHHHHHHH---SS-HHHHHHHHHHHHHHHHHH---S-SS--S-----------------